Protein AF-A0A544YVR6-F1 (afdb_monomer)

Mean predicted aligned error: 6.1 Å

InterPro domains:
  IPR003779 Alkyl hydroperoxide reductase AhpD/CMD-like [PF02627] (18-99)
  IPR004675 Alkylhydroperoxidase AhpD core [TIGR00778] (35-85)
  IPR029032 AhpD-like [G3DSA:1.20.1290.10] (6-112)
  IPR029032 AhpD-like [SSF69118] (6-106)

Secondary structure (DSSP, 8-state):
-PPPP-HHHHHHHHHHSHHHHHHHHHHHHHHHSSSSS-HHHHHHHHHHHHHHTT-HHHHHHHHHHHHHTT--HHHHHHHHHHHHHHHHHHHHHTHHHHHHHHHHHS---------

Foldseek 3Di:
DDDDDDPVNVVVVCVVPVVVVVVVVVVVCVQQPDDPHHSLVSLLLQCLVCVLVVPPNSVVVSVVVNVVVPHDPVSNVVSVVVSVCCVVVVVVVCVVVVVVVVPVVDPDPDDPPDD

Organism: NCBI:txid568844

Nearest PDB structures (foldseek):
  5dik-assembly1_A  TM=8.011E-01  e=7.137E-05  Legionella pneumophila
  7y4r-assembly1_F  TM=8.167E-01  e=1.081E-04  Pseudomonas aeruginosa PAO1
  3bey-assembly1_F  TM=9.129E-01  e=5.063E-04  Methanothermobacter thermautotrophicus str. Delta H
  2cwq-assembly1_C-2  TM=8.434E-01  e=4.833E-03  Thermus thermophilus HB8
  1p8c-assembly1_A  TM=6.668E-01  e=2.105E-03  Thermotoga maritima

Radius of gyration: 22.07 Å; Cα contacts (8 Å, |Δi|>4): 66; chains: 1; bounding box: 47×51×58 Å

pLDDT: mean 92.79, std 13.13, range [43.5, 98.94]

Sequence (115 aa):
MYPRATPEIAGWRRRLAPDIHEAFDNFGRAVFADGALPEKTKQLIAVAVAHVTQCPYCIDGHTRLARHKGASPEEIMEAIWVAAELRAGGAYAHSTLALHAMSEATPDKGDSSAR

Solvent-accessible surface area (backbone atoms only — not comparable to full-atom values): 6517 Å² total; per-residue (Å²): 134,82,81,80,91,46,73,65,59,54,51,49,55,38,72,78,38,49,70,63,44,51,52,49,53,53,49,50,53,62,70,49,44,72,61,102,54,47,36,37,58,51,24,37,51,43,30,15,49,17,60,68,68,65,35,68,68,43,36,56,50,28,46,52,50,14,45,74,55,69,46,50,73,64,60,51,50,51,29,45,49,53,33,50,46,55,57,54,49,49,56,56,62,52,43,56,59,55,53,50,56,54,52,74,74,40,82,77,82,68,87,83,75,90,121

Structure (mmCIF, N/CA/C/O backbone):
data_AF-A0A544YVR6-F1
#
_entry.id   AF-A0A544YVR6-F1
#
loop_
_atom_site.group_PDB
_atom_site.id
_atom_site.type_symbol
_atom_site.label_atom_id
_atom_site.label_alt_id
_atom_site.label_comp_id
_atom_site.label_asym_id
_atom_site.label_entity_id
_atom_site.label_seq_id
_atom_site.pdbx_PDB_ins_code
_atom_site.Cartn_x
_atom_site.Cartn_y
_atom_site.Cartn_z
_atom_site.occupancy
_atom_site.B_iso_or_equiv
_atom_site.auth_seq_id
_atom_site.auth_comp_id
_atom_site.auth_asym_id
_atom_site.auth_atom_id
_atom_site.pdbx_PDB_model_num
ATOM 1 N N . MET A 1 1 ? 13.864 13.347 -4.117 1.00 79.69 1 MET A N 1
ATOM 2 C CA . MET A 1 1 ? 12.486 13.881 -4.202 1.00 79.69 1 MET A CA 1
ATOM 3 C C . MET A 1 1 ? 11.894 13.384 -5.511 1.00 79.69 1 MET A C 1
ATOM 5 O O . MET A 1 1 ? 12.490 13.646 -6.545 1.00 79.69 1 MET A O 1
ATOM 9 N N . TYR A 1 2 ? 10.819 12.595 -5.481 1.00 89.31 2 TYR A N 1
ATOM 10 C CA . TYR A 1 2 ? 10.206 12.068 -6.705 1.00 89.31 2 TYR A CA 1
ATOM 11 C C . TYR A 1 2 ? 9.341 13.151 -7.379 1.00 89.31 2 TYR A C 1
ATOM 13 O O . TYR A 1 2 ? 8.658 13.889 -6.661 1.00 89.31 2 TYR A O 1
ATOM 21 N N . PRO A 1 3 ? 9.377 13.298 -8.718 1.00 92.25 3 PRO A N 1
ATOM 22 C CA . PRO A 1 3 ? 8.596 14.317 -9.417 1.00 92.25 3 PRO A CA 1
ATOM 23 C C . PRO A 1 3 ? 7.102 14.047 -9.255 1.00 92.25 3 PRO A C 1
ATOM 25 O O . PRO A 1 3 ? 6.671 12.904 -9.300 1.00 92.25 3 PRO A O 1
ATOM 28 N N . ARG A 1 4 ? 6.280 15.083 -9.087 1.00 88.94 4 ARG A N 1
ATOM 29 C CA . ARG A 1 4 ? 4.830 14.881 -8.961 1.00 88.94 4 ARG A CA 1
ATOM 30 C C . ARG A 1 4 ? 4.249 14.312 -10.255 1.00 88.94 4 ARG A C 1
ATOM 32 O O . ARG A 1 4 ? 4.624 14.730 -11.348 1.00 88.94 4 ARG A O 1
ATOM 39 N N . ALA A 1 5 ? 3.277 13.414 -10.126 1.00 88.50 5 ALA A N 1
ATOM 40 C CA . ALA A 1 5 ? 2.438 13.041 -11.255 1.00 88.50 5 ALA A CA 1
ATOM 41 C C . ALA A 1 5 ? 1.608 14.260 -11.698 1.00 88.50 5 ALA A C 1
ATOM 43 O O . ALA A 1 5 ? 0.962 14.903 -10.870 1.00 88.50 5 ALA A O 1
ATOM 44 N N . THR A 1 6 ? 1.623 14.577 -12.994 1.00 93.31 6 THR A N 1
ATOM 45 C CA . THR A 1 6 ? 0.843 15.676 -13.587 1.00 93.31 6 THR A CA 1
ATOM 46 C C . THR A 1 6 ? -0.164 15.141 -14.612 1.00 93.31 6 THR A C 1
ATOM 48 O O . THR A 1 6 ? 0.026 14.039 -15.143 1.00 93.31 6 THR A O 1
ATOM 51 N N . PRO A 1 7 ? -1.225 15.906 -14.943 1.00 93.69 7 PRO A N 1
ATOM 52 C CA . PRO A 1 7 ? -2.153 15.537 -16.014 1.00 93.69 7 PRO A CA 1
ATOM 53 C C . PRO A 1 7 ? -1.463 15.332 -17.369 1.00 93.69 7 PRO A C 1
ATOM 55 O O . PRO A 1 7 ? -1.837 14.431 -18.117 1.00 93.69 7 PRO A O 1
ATOM 58 N N . GLU A 1 8 ? -0.427 16.120 -17.662 1.00 96.75 8 GLU A N 1
ATOM 59 C CA . GLU A 1 8 ? 0.371 16.001 -18.884 1.00 96.75 8 GLU A CA 1
ATOM 60 C C . GLU A 1 8 ? 1.095 14.651 -18.960 1.00 96.75 8 GLU A C 1
ATOM 62 O O . GLU A 1 8 ? 0.945 13.925 -19.945 1.00 96.75 8 GLU A O 1
ATOM 67 N N . ILE A 1 9 ? 1.799 14.265 -17.888 1.00 94.94 9 ILE A N 1
ATOM 68 C CA . ILE A 1 9 ? 2.487 12.970 -17.795 1.00 94.94 9 ILE A CA 1
ATOM 69 C C . ILE A 1 9 ? 1.484 11.811 -17.868 1.00 94.94 9 ILE A C 1
ATOM 71 O O . ILE A 1 9 ? 1.744 10.806 -18.530 1.00 94.94 9 ILE A O 1
ATOM 75 N N . ALA A 1 10 ? 0.310 11.948 -17.244 1.00 92.00 10 ALA A N 1
ATOM 76 C CA . ALA A 1 10 ? -0.753 10.951 -17.354 1.00 92.00 10 ALA A CA 1
ATOM 77 C C . ALA A 1 10 ? -1.288 10.826 -18.792 1.00 92.00 10 ALA A C 1
ATOM 79 O O . ALA A 1 10 ? -1.506 9.717 -19.278 1.00 92.00 10 ALA A O 1
ATOM 80 N N . GLY A 1 11 ? -1.458 11.949 -19.494 1.00 95.94 11 GLY A N 1
ATOM 81 C CA . GLY A 1 11 ? -1.833 11.967 -20.906 1.00 95.94 11 GLY A CA 1
ATOM 82 C C . GLY A 1 11 ? -0.775 11.322 -21.799 1.00 95.94 11 GLY A C 1
ATOM 83 O O . GLY A 1 11 ? -1.121 10.574 -22.712 1.00 95.94 11 GLY A O 1
ATOM 84 N N . TRP A 1 12 ? 0.507 11.556 -21.518 1.00 96.81 12 TRP A N 1
ATOM 85 C CA . TRP A 1 12 ? 1.594 10.928 -22.262 1.00 96.81 12 TRP A CA 1
ATOM 86 C C . TRP A 1 12 ? 1.616 9.409 -22.068 1.00 96.81 12 TRP A C 1
ATOM 88 O O . TRP A 1 12 ? 1.666 8.683 -23.058 1.00 96.81 12 TRP A O 1
ATOM 98 N N . ARG A 1 13 ? 1.461 8.924 -20.828 1.00 94.75 13 ARG A N 1
ATOM 99 C CA . ARG A 1 13 ? 1.374 7.485 -20.524 1.00 94.75 13 ARG A CA 1
ATOM 100 C C . ARG A 1 13 ? 0.259 6.796 -21.319 1.00 94.75 13 ARG A C 1
ATOM 102 O O . ARG A 1 13 ? 0.499 5.741 -21.894 1.00 94.75 13 ARG A O 1
ATOM 109 N N . ARG A 1 14 ? -0.926 7.416 -21.398 1.00 96.25 14 ARG A N 1
ATOM 110 C CA . ARG A 1 14 ? -2.052 6.913 -22.206 1.00 96.25 14 ARG A CA 1
ATOM 111 C C . ARG A 1 14 ? -1.720 6.833 -23.692 1.00 96.25 14 ARG A C 1
ATOM 113 O O . ARG A 1 14 ? -2.050 5.845 -24.326 1.00 96.25 14 ARG A O 1
ATOM 120 N N . ARG A 1 15 ? -1.057 7.848 -24.254 1.00 97.62 15 ARG A N 1
ATOM 121 C CA . ARG A 1 15 ? -0.701 7.851 -25.685 1.00 97.62 15 ARG A CA 1
ATOM 122 C C . ARG A 1 15 ? 0.372 6.824 -26.041 1.00 97.62 15 ARG A C 1
ATOM 124 O O . ARG A 1 15 ? 0.357 6.318 -27.154 1.00 97.62 15 ARG A O 1
ATOM 131 N N . LEU A 1 16 ? 1.301 6.542 -25.127 1.00 97.94 16 LEU A N 1
ATOM 132 C CA . LEU A 1 16 ? 2.384 5.585 -25.369 1.00 97.94 16 LEU A CA 1
ATOM 133 C C . LEU A 1 16 ? 1.913 4.124 -25.353 1.00 97.94 16 LEU A C 1
ATOM 135 O O . LEU A 1 16 ? 2.544 3.290 -25.992 1.00 97.94 16 LEU A O 1
ATOM 139 N N . ALA A 1 17 ? 0.841 3.810 -24.621 1.00 97.69 17 ALA A N 1
ATOM 140 C CA . ALA A 1 17 ? 0.319 2.451 -24.494 1.00 97.69 17 ALA A CA 1
ATOM 141 C C . ALA A 1 17 ? -1.205 2.463 -24.243 1.00 97.69 17 ALA A C 1
ATOM 143 O O . ALA A 1 17 ? -1.631 2.155 -23.128 1.00 97.69 17 ALA A O 1
ATOM 144 N N . PRO A 1 18 ? -2.030 2.852 -25.234 1.00 97.12 18 PRO A N 1
ATOM 145 C CA . PRO A 1 18 ? -3.457 3.114 -25.030 1.00 97.12 18 PRO A CA 1
ATOM 146 C C . PRO A 1 18 ? -4.222 1.886 -24.532 1.00 97.12 18 PRO A C 1
ATOM 148 O O . PRO A 1 18 ? -4.839 1.958 -23.472 1.00 97.12 18 PRO A O 1
ATOM 151 N N . ASP A 1 19 ? -4.097 0.751 -25.220 1.00 98.00 19 ASP A N 1
ATOM 152 C CA . ASP A 1 19 ? -4.864 -0.460 -24.903 1.00 98.00 19 ASP A CA 1
ATOM 153 C C . ASP A 1 19 ? -4.492 -1.027 -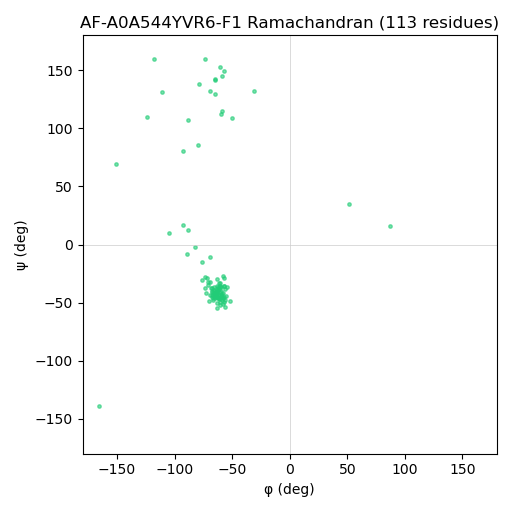23.524 1.00 98.00 19 ASP A C 1
ATOM 155 O O . ASP A 1 19 ? -5.352 -1.389 -22.720 1.00 98.00 19 ASP A O 1
ATOM 159 N N . ILE A 1 20 ? -3.191 -1.046 -23.205 1.00 97.94 20 ILE A N 1
ATOM 160 C CA . ILE A 1 20 ? -2.692 -1.516 -21.903 1.00 97.94 20 ILE A CA 1
ATOM 161 C C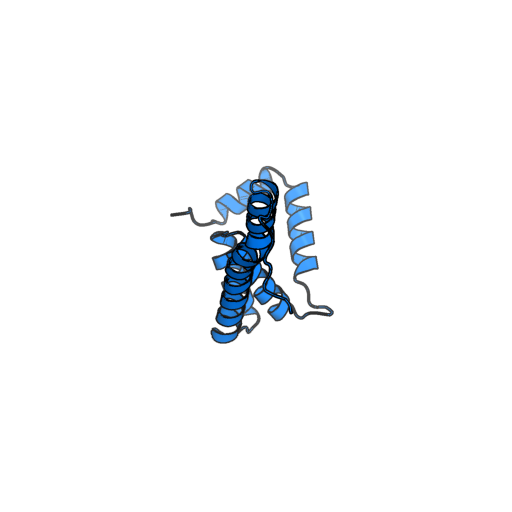 . ILE A 1 20 ? -3.117 -0.554 -20.789 1.00 97.94 20 ILE A C 1
ATOM 163 O O . ILE A 1 20 ? -3.502 -0.998 -19.706 1.00 97.94 20 ILE A O 1
ATOM 167 N N . HIS A 1 21 ? -3.067 0.759 -21.032 1.00 97.19 21 HIS A N 1
ATOM 168 C CA . HIS A 1 21 ? -3.502 1.746 -20.047 1.00 97.19 2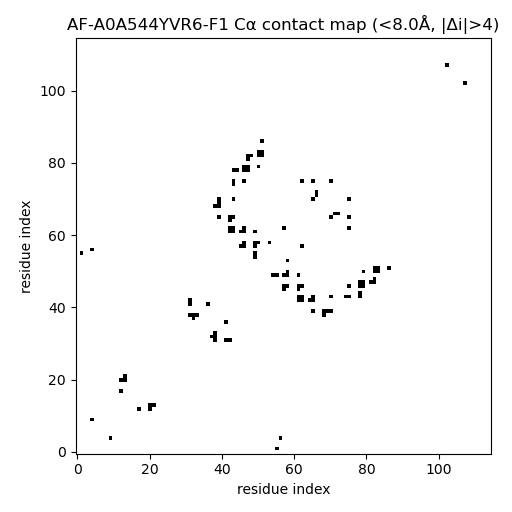1 HIS A CA 1
ATOM 169 C C . HIS A 1 21 ? -5.006 1.643 -19.780 1.00 97.19 21 HIS A C 1
ATOM 171 O O . HIS A 1 21 ? -5.424 1.710 -18.626 1.00 97.19 21 HIS A O 1
ATOM 177 N N . GLU A 1 22 ? -5.823 1.465 -20.817 1.00 97.19 22 GLU A N 1
ATOM 178 C CA . GLU A 1 22 ? -7.263 1.271 -20.662 1.00 97.19 22 GLU A CA 1
ATOM 179 C C . GLU A 1 22 ? -7.572 -0.011 -19.878 1.00 97.19 22 GLU A C 1
ATOM 181 O O . GLU A 1 22 ? -8.369 0.016 -18.936 1.00 97.19 22 GLU A O 1
ATOM 186 N N . ALA A 1 23 ? -6.902 -1.120 -20.207 1.00 98.25 23 ALA A N 1
ATOM 187 C CA . ALA A 1 23 ? -7.038 -2.372 -19.472 1.00 98.25 23 ALA A CA 1
ATOM 188 C C . ALA A 1 23 ? -6.669 -2.205 -17.987 1.00 98.25 23 ALA A C 1
ATOM 190 O O . ALA A 1 23 ? -7.396 -2.678 -17.111 1.00 98.25 23 ALA A O 1
ATOM 191 N N . PHE A 1 24 ? -5.586 -1.481 -17.690 1.00 97.75 24 PHE A N 1
ATOM 192 C CA . PHE A 1 24 ? -5.168 -1.196 -16.318 1.00 97.75 24 PHE A CA 1
ATOM 193 C C . PHE A 1 24 ? -6.172 -0.308 -15.566 1.00 97.75 24 PHE A C 1
ATOM 195 O O . PHE A 1 24 ? -6.496 -0.591 -14.413 1.00 97.75 24 PHE A O 1
ATOM 202 N N . ASP A 1 25 ? -6.717 0.727 -16.209 1.00 96.81 25 ASP A N 1
ATOM 203 C CA . ASP A 1 25 ? -7.739 1.592 -15.608 1.00 96.81 25 ASP A CA 1
ATOM 204 C C . ASP A 1 25 ? -9.030 0.812 -15.300 1.00 96.81 25 ASP A C 1
ATOM 206 O O . ASP A 1 25 ? -9.639 0.994 -14.241 1.00 96.81 25 ASP A O 1
ATOM 210 N N . ASN A 1 26 ? -9.445 -0.077 -16.210 1.00 98.25 26 ASN A N 1
ATOM 211 C CA . ASN A 1 26 ? -10.577 -0.984 -16.008 1.00 98.25 26 ASN A CA 1
ATOM 212 C C . ASN A 1 26 ? -10.327 -1.938 -14.835 1.00 98.25 26 ASN A C 1
ATOM 214 O O . ASN A 1 26 ? -11.186 -2.080 -13.963 1.00 98.25 26 ASN A O 1
ATOM 218 N N . PHE A 1 27 ? -9.136 -2.540 -14.778 1.00 98.56 27 PHE A N 1
ATOM 219 C CA . PHE A 1 27 ? -8.722 -3.394 -13.670 1.00 98.56 27 PHE A CA 1
ATOM 220 C C . PHE A 1 27 ? -8.758 -2.640 -12.335 1.00 98.56 27 PHE A C 1
ATOM 222 O O . PHE A 1 27 ? -9.3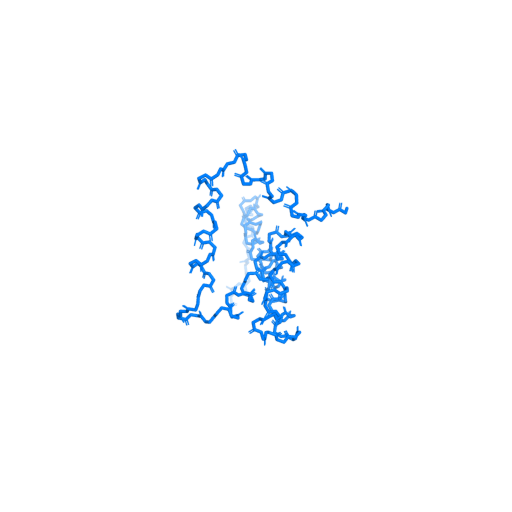61 -3.121 -11.379 1.00 98.56 27 PHE A O 1
ATOM 229 N N . GLY A 1 28 ? -8.202 -1.426 -12.280 1.00 97.94 28 GLY A N 1
ATOM 230 C CA . GLY A 1 28 ? -8.225 -0.588 -11.082 1.00 97.94 28 GLY A CA 1
ATOM 231 C C . GLY A 1 28 ? -9.647 -0.292 -10.597 1.00 97.94 28 GLY A C 1
ATOM 232 O O . GLY A 1 28 ? -9.940 -0.467 -9.414 1.00 97.94 28 GLY A O 1
ATOM 233 N N . ARG A 1 29 ? -10.559 0.084 -11.507 1.00 98.25 29 ARG A N 1
ATOM 234 C CA . ARG A 1 29 ? -11.979 0.293 -11.169 1.00 98.25 29 ARG A CA 1
ATOM 235 C C . ARG A 1 29 ? -12.626 -0.966 -10.598 1.00 98.25 29 ARG A C 1
ATOM 237 O O . ARG A 1 29 ? -13.305 -0.880 -9.580 1.00 98.25 29 ARG A O 1
ATOM 244 N N . ALA A 1 30 ? -12.403 -2.119 -11.224 1.00 98.56 30 ALA A N 1
ATOM 245 C CA . ALA A 1 30 ? -12.968 -3.385 -10.767 1.00 98.56 30 ALA A CA 1
ATOM 246 C C . ALA A 1 30 ? -12.424 -3.799 -9.388 1.00 98.56 30 ALA A C 1
ATOM 248 O O . ALA A 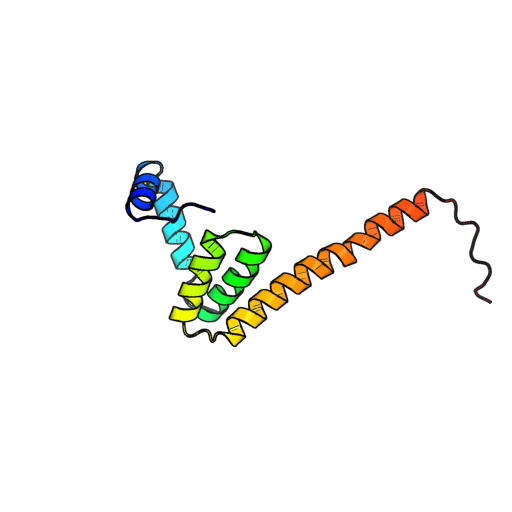1 30 ? -13.190 -4.218 -8.522 1.00 98.56 30 ALA A O 1
ATOM 249 N N . VAL A 1 31 ? -11.117 -3.637 -9.156 1.00 98.50 31 VAL A N 1
ATOM 250 C CA . VAL A 1 31 ? -10.473 -3.966 -7.876 1.00 98.50 31 VAL A CA 1
ATOM 251 C C . VAL A 1 31 ? -11.044 -3.126 -6.740 1.00 98.50 31 VAL A C 1
ATOM 253 O O . VAL A 1 31 ? -11.362 -3.690 -5.694 1.00 98.50 31 VAL A O 1
ATOM 256 N N . PHE A 1 32 ? -11.204 -1.813 -6.928 1.00 98.38 32 PHE A N 1
ATOM 257 C CA . PHE A 1 32 ? -11.625 -0.900 -5.860 1.00 98.38 32 PHE A CA 1
ATOM 258 C C . PHE A 1 32 ? -13.140 -0.710 -5.722 1.00 98.38 32 PHE A C 1
ATOM 260 O O . PHE A 1 32 ? -13.559 -0.140 -4.722 1.00 98.38 32 PHE A O 1
ATOM 267 N N . ALA A 1 33 ? -13.966 -1.223 -6.639 1.00 98.31 33 ALA A N 1
ATOM 268 C CA . ALA A 1 33 ? -15.423 -1.210 -6.485 1.00 98.31 33 ALA A CA 1
ATOM 269 C C . ALA A 1 33 ? -15.875 -1.906 -5.186 1.00 98.31 33 ALA A C 1
ATOM 271 O O . ALA A 1 33 ? -15.233 -2.859 -4.735 1.00 98.31 33 ALA A O 1
ATOM 272 N N . ASP A 1 34 ? -16.987 -1.469 -4.594 1.00 98.31 34 ASP A N 1
ATOM 273 C CA . ASP A 1 34 ? -17.567 -2.141 -3.427 1.00 98.31 34 ASP A CA 1
ATOM 274 C C . ASP A 1 34 ? -17.910 -3.611 -3.730 1.00 98.31 34 ASP A C 1
ATOM 276 O O . ASP A 1 34 ? -18.311 -3.975 -4.836 1.00 98.31 34 ASP A O 1
ATOM 280 N N . GLY A 1 35 ? -17.745 -4.471 -2.727 1.00 97.94 35 GLY A N 1
ATOM 281 C CA . GLY A 1 35 ? -18.088 -5.889 -2.795 1.00 97.94 35 GLY A CA 1
ATOM 282 C C . GLY A 1 35 ? -18.109 -6.497 -1.397 1.00 97.94 35 GLY A C 1
ATOM 283 O O . GLY A 1 35 ? -18.544 -5.848 -0.451 1.00 97.94 35 GLY A O 1
ATOM 284 N N . ALA A 1 36 ? -17.578 -7.713 -1.237 1.00 98.69 36 ALA A N 1
ATOM 285 C CA . ALA A 1 36 ? -17.427 -8.329 0.089 1.00 98.69 36 ALA A CA 1
ATOM 286 C C . ALA A 1 36 ? -16.589 -7.472 1.060 1.00 98.69 36 ALA A C 1
ATOM 288 O O . ALA A 1 36 ? -16.796 -7.516 2.268 1.00 98.69 36 ALA A O 1
ATOM 289 N N . LEU A 1 37 ? -15.661 -6.675 0.520 1.00 98.75 37 LEU A N 1
ATOM 290 C CA . LEU A 1 37 ? -14.985 -5.600 1.237 1.00 98.75 37 LEU A CA 1
ATOM 291 C C . LEU A 1 37 ? -15.445 -4.254 0.662 1.00 98.75 37 LEU A C 1
ATOM 293 O O . LEU A 1 37 ? -15.382 -4.089 -0.564 1.00 98.75 37 LEU A O 1
ATOM 297 N N . PRO A 1 38 ? -15.839 -3.286 1.508 1.00 98.44 38 PRO A N 1
ATOM 298 C CA . PRO A 1 38 ? -16.069 -1.914 1.074 1.00 98.44 38 PRO A CA 1
ATOM 299 C C . PRO A 1 38 ? -14.797 -1.282 0.498 1.00 98.44 38 PRO A C 1
ATOM 301 O O . PRO A 1 38 ? -13.680 -1.609 0.918 1.00 98.44 38 PRO A O 1
ATOM 304 N N . GLU A 1 39 ? -14.945 -0.311 -0.400 1.00 98.56 39 GLU A N 1
ATOM 305 C CA . GLU A 1 39 ? -13.828 0.411 -1.008 1.00 98.56 39 GLU A CA 1
ATOM 306 C C . GLU A 1 39 ? -12.928 1.050 0.057 1.00 98.56 39 GLU A C 1
ATOM 308 O O . GLU A 1 39 ? -11.706 0.980 -0.063 1.00 98.56 39 GLU A O 1
ATOM 313 N N . LYS A 1 40 ? -13.499 1.593 1.145 1.00 98.75 40 LYS A N 1
ATOM 314 C CA . LYS A 1 40 ? -12.726 2.134 2.280 1.00 98.75 40 LYS A CA 1
ATOM 315 C C . LYS A 1 40 ? -11.706 1.117 2.801 1.00 98.75 40 LYS A C 1
ATOM 317 O O . LYS A 1 40 ? -10.526 1.436 2.937 1.00 98.75 40 LYS A O 1
ATOM 322 N N . THR A 1 41 ? -12.144 -0.119 3.036 1.00 98.88 41 THR A N 1
ATOM 323 C CA . THR A 1 41 ? -11.284 -1.210 3.512 1.00 98.88 41 THR A CA 1
ATOM 324 C C . THR A 1 41 ? -10.219 -1.567 2.479 1.00 98.88 41 THR A C 1
ATOM 326 O O . THR A 1 41 ? -9.054 -1.737 2.827 1.00 98.88 41 THR A O 1
ATOM 329 N N . LYS A 1 42 ? -10.577 -1.609 1.191 1.00 98.88 42 LYS A N 1
ATOM 330 C CA . LYS A 1 42 ? -9.614 -1.859 0.108 1.00 98.88 42 LYS A CA 1
ATOM 331 C C . LYS A 1 42 ? -8.553 -0.760 0.003 1.00 98.88 42 LYS A C 1
ATOM 333 O O . LYS A 1 42 ? -7.386 -1.065 -0.227 1.00 98.88 42 LYS A O 1
ATOM 338 N N . GLN A 1 43 ? -8.924 0.504 0.209 1.00 98.81 43 GLN A N 1
ATOM 339 C CA . GLN A 1 43 ? -7.974 1.618 0.223 1.00 98.81 43 GLN A CA 1
ATOM 340 C C . GLN A 1 43 ? -7.031 1.551 1.433 1.00 98.81 43 GLN A C 1
ATOM 342 O O . GLN A 1 43 ? -5.843 1.817 1.278 1.00 98.81 43 GLN A O 1
ATOM 347 N N . LEU A 1 44 ? -7.509 1.135 2.612 1.00 98.94 44 LEU A N 1
ATOM 348 C CA . LEU A 1 44 ? -6.650 0.901 3.783 1.00 98.94 44 LEU A CA 1
ATOM 349 C C . LEU A 1 44 ? -5.630 -0.222 3.532 1.00 98.94 44 LEU A C 1
ATOM 351 O O . LEU A 1 44 ? -4.447 -0.056 3.827 1.00 98.94 44 LEU A O 1
ATOM 355 N N . ILE A 1 45 ? -6.054 -1.322 2.898 1.00 98.88 45 ILE A N 1
ATOM 356 C CA . ILE A 1 45 ? -5.139 -2.382 2.442 1.00 98.88 45 ILE A CA 1
ATOM 357 C C . ILE A 1 45 ? -4.108 -1.807 1.459 1.00 98.88 45 ILE A C 1
ATOM 359 O O . ILE A 1 45 ? -2.913 -2.060 1.597 1.00 98.88 45 ILE A O 1
ATOM 363 N N . ALA A 1 46 ? -4.544 -0.992 0.495 1.00 98.81 46 ALA A N 1
ATOM 364 C CA . ALA A 1 46 ? -3.646 -0.366 -0.471 1.00 98.81 46 ALA A CA 1
ATOM 365 C C . ALA A 1 46 ? -2.635 0.590 0.189 1.00 98.81 46 ALA A C 1
ATOM 367 O O . ALA A 1 46 ? -1.479 0.619 -0.227 1.00 98.81 46 ALA A O 1
ATOM 368 N N . VAL A 1 47 ? -3.021 1.323 1.241 1.00 98.88 47 VAL A N 1
ATOM 369 C CA . VAL A 1 47 ? -2.097 2.141 2.047 1.00 98.88 47 VAL A CA 1
ATOM 370 C C . VAL A 1 47 ? -1.025 1.271 2.706 1.00 98.88 47 VAL A C 1
ATOM 372 O O . VAL A 1 47 ? 0.159 1.606 2.612 1.00 98.88 47 VAL A O 1
ATOM 375 N N . ALA A 1 48 ? -1.407 0.152 3.329 1.00 98.88 48 ALA A N 1
ATOM 376 C CA . ALA A 1 48 ? -0.456 -0.777 3.938 1.00 98.88 48 ALA A CA 1
ATOM 377 C C . ALA A 1 48 ? 0.522 -1.339 2.888 1.00 98.88 48 ALA A C 1
ATOM 379 O O . ALA A 1 48 ? 1.741 -1.243 3.046 1.00 98.88 48 ALA A O 1
ATOM 380 N N . VAL A 1 49 ? -0.000 -1.834 1.760 1.00 98.69 49 VAL A N 1
ATOM 381 C CA . VAL A 1 49 ? 0.811 -2.366 0.652 1.00 98.69 49 VAL A CA 1
ATOM 382 C C . VAL A 1 49 ? 1.740 -1.297 0.074 1.00 98.69 49 VAL A C 1
ATOM 384 O O . VAL A 1 49 ? 2.911 -1.580 -0.159 1.00 98.69 49 VAL A O 1
ATOM 387 N N . ALA A 1 50 ? 1.276 -0.055 -0.088 1.00 98.56 50 ALA A N 1
ATOM 388 C CA . ALA A 1 50 ? 2.093 1.042 -0.602 1.00 98.56 50 ALA A CA 1
ATOM 389 C C . ALA A 1 50 ? 3.326 1.338 0.271 1.00 98.56 50 ALA A C 1
ATOM 391 O O . ALA A 1 50 ? 4.377 1.703 -0.266 1.00 98.56 50 ALA A O 1
ATOM 392 N N . HIS A 1 51 ? 3.219 1.158 1.594 1.00 98.50 51 HIS A N 1
ATOM 393 C CA . HIS A 1 51 ? 4.349 1.272 2.521 1.00 98.50 51 HIS A CA 1
ATOM 394 C C . HIS A 1 51 ? 5.296 0.074 2.423 1.00 98.50 51 HIS A C 1
ATOM 396 O O . HIS A 1 51 ? 6.512 0.264 2.463 1.00 98.50 51 HIS A O 1
ATOM 402 N N . VAL A 1 52 ? 4.769 -1.141 2.230 1.00 98.44 52 VAL A N 1
ATOM 403 C CA . VAL A 1 52 ? 5.589 -2.343 2.000 1.00 98.44 52 VAL A CA 1
ATOM 404 C C . VAL A 1 52 ? 6.380 -2.231 0.695 1.00 98.44 52 VAL A C 1
ATOM 406 O O . VAL A 1 52 ? 7.577 -2.502 0.686 1.00 98.44 52 VAL A O 1
ATOM 409 N N . THR A 1 53 ? 5.753 -1.765 -0.389 1.00 98.00 53 THR A N 1
ATOM 410 C CA . THR A 1 53 ? 6.413 -1.558 -1.691 1.00 98.00 53 THR A CA 1
ATOM 411 C C . THR A 1 53 ? 7.181 -0.237 -1.780 1.00 98.00 53 THR A C 1
ATOM 413 O O . THR A 1 53 ? 7.753 0.065 -2.824 1.00 98.00 53 THR A O 1
ATOM 416 N N . GLN A 1 54 ? 7.145 0.585 -0.724 1.00 96.88 54 GLN A N 1
ATOM 417 C CA . GLN A 1 54 ? 7.818 1.885 -0.620 1.00 96.88 54 GLN A CA 1
ATOM 418 C C . GLN A 1 54 ? 7.532 2.833 -1.802 1.00 96.88 54 GLN A C 1
ATOM 420 O O . GLN A 1 54 ? 8.391 3.605 -2.229 1.00 96.88 54 GLN A O 1
ATOM 425 N N . CYS A 1 55 ? 6.312 2.781 -2.344 1.00 97.19 55 CYS A N 1
ATOM 426 C CA . CYS A 1 55 ? 5.927 3.553 -3.522 1.00 97.19 55 CYS A CA 1
ATOM 427 C C . CYS A 1 55 ? 5.391 4.935 -3.098 1.00 97.19 55 CYS A C 1
ATOM 429 O O . CYS A 1 55 ? 4.253 5.023 -2.635 1.00 97.19 55 CYS A O 1
ATOM 431 N N . PRO A 1 56 ? 6.132 6.041 -3.298 1.00 95.88 56 PRO A N 1
ATOM 432 C CA . PRO A 1 56 ? 5.724 7.371 -2.829 1.00 95.88 56 PRO A CA 1
ATOM 433 C C . PRO A 1 56 ? 4.417 7.854 -3.475 1.00 95.88 56 PRO A C 1
ATOM 435 O O . PRO A 1 56 ? 3.588 8.470 -2.811 1.00 95.88 56 PRO A O 1
ATOM 438 N N . TYR A 1 57 ? 4.202 7.540 -4.757 1.00 96.06 57 TYR A N 1
ATOM 439 C CA . TYR A 1 57 ? 2.969 7.881 -5.473 1.00 96.06 57 TYR A CA 1
ATOM 440 C C . TYR A 1 57 ? 1.764 7.103 -4.951 1.00 96.06 57 TYR A C 1
ATOM 442 O O . TYR A 1 57 ? 0.667 7.648 -4.865 1.00 96.06 57 TYR A O 1
ATOM 450 N N . CYS A 1 58 ? 1.978 5.838 -4.593 1.00 97.56 58 CYS A N 1
ATOM 451 C CA . CYS A 1 58 ? 0.946 4.956 -4.073 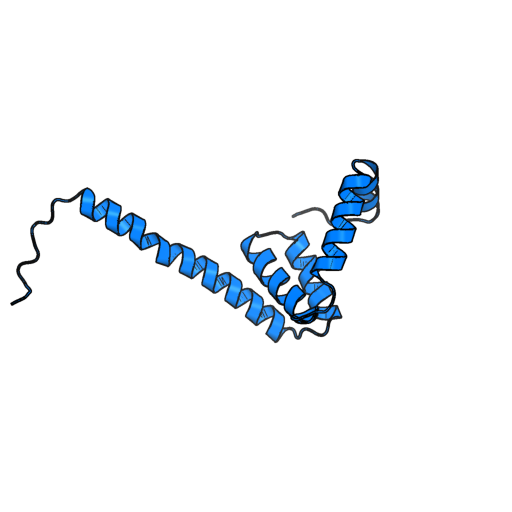1.00 97.56 58 CYS A CA 1
ATOM 452 C C . CYS A 1 58 ? 0.579 5.353 -2.639 1.00 97.56 58 CYS A C 1
ATOM 454 O O . CYS A 1 58 ? -0.604 5.419 -2.320 1.00 97.56 58 CYS A O 1
ATOM 456 N N . ILE A 1 59 ? 1.577 5.692 -1.811 1.00 98.19 59 ILE A N 1
ATOM 457 C CA . ILE A 1 59 ? 1.378 6.204 -0.448 1.00 98.19 59 ILE A CA 1
ATOM 458 C C . ILE A 1 59 ? 0.490 7.445 -0.503 1.00 98.19 59 ILE A C 1
ATOM 460 O O . ILE A 1 59 ? -0.556 7.490 0.137 1.00 98.19 59 ILE A O 1
ATOM 464 N N . ASP A 1 60 ? 0.862 8.428 -1.319 1.00 97.12 60 ASP A N 1
ATOM 465 C CA . ASP A 1 60 ? 0.124 9.683 -1.431 1.00 97.12 60 ASP A CA 1
ATOM 466 C C . ASP A 1 60 ? -1.274 9.490 -2.055 1.00 97.12 60 ASP A C 1
ATOM 468 O O . ASP A 1 60 ? -2.280 9.978 -1.535 1.00 97.12 60 ASP A O 1
ATOM 472 N N . GLY A 1 61 ? -1.363 8.725 -3.148 1.00 97.50 61 GLY A N 1
ATOM 473 C CA . GLY A 1 61 ? -2.610 8.463 -3.867 1.00 97.50 61 GLY A CA 1
ATOM 474 C C . GLY A 1 61 ? -3.644 7.708 -3.031 1.00 97.50 61 GLY A C 1
ATOM 475 O O . GLY A 1 61 ? -4.762 8.196 -2.853 1.00 97.50 61 GLY A O 1
ATOM 476 N N . HIS A 1 62 ? -3.276 6.552 -2.474 1.00 98.62 62 HIS A N 1
ATOM 477 C CA . HIS A 1 62 ? -4.206 5.723 -1.703 1.00 98.62 62 HIS A CA 1
ATOM 478 C C . HIS A 1 62 ? -4.556 6.333 -0.347 1.00 98.62 62 HIS A C 1
ATOM 480 O O . HIS A 1 62 ? -5.691 6.185 0.093 1.00 98.62 62 HIS A O 1
ATOM 486 N N . THR A 1 63 ? -3.663 7.118 0.268 1.00 98.69 63 THR A N 1
ATOM 487 C CA . THR A 1 63 ? -4.010 7.880 1.480 1.00 98.69 63 THR A CA 1
ATOM 488 C C . THR A 1 63 ? -5.134 8.879 1.196 1.00 98.69 63 THR A C 1
ATOM 490 O O . THR A 1 63 ? -6.117 8.939 1.937 1.00 98.69 63 THR A O 1
ATOM 493 N N . ARG A 1 64 ? -5.051 9.643 0.095 1.00 98.44 64 ARG A N 1
ATOM 494 C CA . ARG A 1 64 ? -6.118 10.590 -0.283 1.00 98.44 64 ARG A CA 1
ATOM 495 C C . ARG A 1 64 ? -7.423 9.889 -0.646 1.00 98.44 64 ARG A C 1
ATOM 497 O O . ARG A 1 64 ? -8.485 10.391 -0.275 1.00 98.44 64 ARG A O 1
ATOM 504 N N . LEU A 1 65 ? -7.352 8.759 -1.351 1.00 98.50 65 LEU A N 1
ATOM 505 C CA . LEU A 1 65 ? -8.528 7.961 -1.707 1.00 98.50 65 LEU A CA 1
ATOM 506 C C . LEU A 1 65 ? -9.192 7.355 -0.464 1.00 98.50 65 LEU A C 1
ATOM 508 O O . LEU A 1 65 ? -10.404 7.482 -0.315 1.00 98.50 65 LEU A O 1
ATOM 512 N N . ALA A 1 66 ? -8.419 6.797 0.473 1.00 98.75 66 ALA A N 1
ATOM 513 C CA . ALA A 1 66 ? -8.928 6.302 1.753 1.00 98.75 66 ALA A CA 1
ATOM 514 C C . ALA A 1 66 ? -9.667 7.409 2.521 1.00 98.75 66 ALA A C 1
ATOM 516 O O . ALA A 1 66 ? -10.812 7.223 2.932 1.00 98.75 66 ALA A O 1
ATOM 517 N N . ARG A 1 67 ? -9.059 8.600 2.625 1.00 98.69 67 ARG A N 1
ATOM 518 C CA . ARG A 1 67 ? -9.687 9.792 3.220 1.00 98.69 67 ARG A CA 1
ATOM 519 C C . ARG A 1 67 ? -10.998 10.171 2.526 1.00 98.69 67 ARG A C 1
ATOM 521 O O . ARG A 1 67 ? -11.981 10.441 3.206 1.00 98.69 67 ARG A O 1
ATOM 528 N N . HIS A 1 68 ? -11.031 10.168 1.190 1.00 98.50 68 HIS A N 1
ATOM 529 C CA . HIS A 1 68 ? -12.250 10.454 0.418 1.00 98.50 68 HIS A CA 1
ATOM 530 C C . HIS A 1 68 ? -13.357 9.421 0.653 1.00 98.50 68 HIS A C 1
ATOM 532 O O . HIS A 1 68 ? -14.533 9.761 0.575 1.00 98.50 68 HIS A O 1
ATOM 538 N N . LYS A 1 69 ? -12.992 8.174 0.961 1.00 98.38 69 LYS A N 1
ATOM 539 C CA . LYS A 1 69 ? -13.925 7.085 1.278 1.00 98.38 69 LYS A CA 1
ATOM 540 C C . LYS A 1 69 ? -14.279 7.007 2.767 1.00 98.38 69 LYS A C 1
ATOM 542 O O . LYS A 1 69 ? -14.885 6.033 3.201 1.00 98.38 69 LYS A O 1
ATOM 547 N N . GLY A 1 70 ? -13.931 8.037 3.541 1.00 98.31 70 GLY A N 1
ATOM 548 C CA . GLY A 1 70 ? -14.321 8.174 4.941 1.00 98.31 70 GLY A CA 1
ATOM 549 C C . GLY A 1 70 ? -13.390 7.490 5.938 1.00 98.31 70 GLY A C 1
ATOM 550 O O . GLY A 1 70 ? -13.799 7.291 7.078 1.00 98.31 70 GLY A O 1
ATOM 551 N N . ALA A 1 71 ? -12.165 7.122 5.541 1.00 98.75 71 ALA A N 1
ATOM 552 C CA . ALA A 1 71 ? -11.184 6.609 6.492 1.00 98.75 71 ALA A CA 1
ATOM 553 C C . ALA A 1 71 ? -10.704 7.705 7.455 1.00 98.75 71 ALA A C 1
ATOM 555 O O . ALA A 1 71 ? -10.339 8.812 7.029 1.00 98.75 71 ALA A O 1
ATOM 556 N N . SER A 1 72 ? -10.680 7.399 8.752 1.00 98.88 72 SER A N 1
ATOM 557 C CA . SER A 1 72 ? -10.140 8.310 9.763 1.00 98.88 72 SER A CA 1
ATOM 558 C C . SER A 1 72 ? -8.601 8.356 9.702 1.00 98.88 72 SER A C 1
ATOM 560 O O . SER A 1 72 ? -7.973 7.461 9.126 1.00 98.88 72 SER A O 1
ATOM 562 N N . PRO A 1 73 ? -7.948 9.408 10.240 1.00 98.75 73 PRO A N 1
ATOM 563 C CA . PRO A 1 73 ? -6.490 9.420 10.370 1.00 98.75 73 PRO A CA 1
ATOM 564 C C . PRO A 1 73 ? -5.963 8.230 11.182 1.00 98.75 73 PRO A C 1
ATOM 566 O O . PRO A 1 73 ? -4.909 7.692 10.854 1.00 98.75 73 PRO A O 1
ATOM 569 N N . GLU A 1 74 ? -6.708 7.809 12.205 1.00 98.88 74 GLU A N 1
ATOM 570 C CA . GLU A 1 74 ? -6.378 6.678 13.072 1.00 98.88 74 GLU A CA 1
ATOM 571 C C . GLU A 1 74 ? -6.426 5.359 12.291 1.00 98.88 74 GLU A C 1
ATOM 573 O O . GLU A 1 74 ? -5.442 4.628 12.312 1.00 98.88 74 GLU A O 1
ATOM 578 N N . GLU A 1 75 ? -7.483 5.105 11.506 1.00 98.88 75 GLU A N 1
ATOM 579 C CA . GLU A 1 75 ? -7.578 3.905 10.651 1.00 98.88 75 GLU A CA 1
ATOM 580 C C . GLU A 1 75 ? -6.399 3.812 9.662 1.00 98.88 75 GLU A C 1
ATOM 582 O O . GLU A 1 75 ? -5.825 2.744 9.445 1.00 98.88 75 GLU A O 1
ATOM 587 N N . ILE A 1 76 ? -6.005 4.944 9.067 1.00 98.88 76 ILE A N 1
ATOM 588 C CA . ILE A 1 76 ? -4.851 5.013 8.158 1.00 98.88 76 ILE A CA 1
ATOM 589 C C . ILE A 1 76 ? -3.552 4.707 8.909 1.00 98.88 76 ILE A C 1
ATOM 591 O O . ILE A 1 76 ? -2.712 3.963 8.404 1.00 98.88 76 ILE A O 1
ATOM 595 N N . MET A 1 77 ? -3.377 5.271 10.105 1.00 98.81 77 MET A N 1
ATOM 596 C CA . MET A 1 77 ? -2.183 5.048 10.915 1.00 98.81 77 MET A CA 1
ATOM 597 C C . MET A 1 77 ? -2.078 3.593 11.387 1.00 98.81 77 MET A C 1
ATOM 599 O O . MET A 1 77 ? -0.992 3.019 11.347 1.00 98.81 77 MET A O 1
ATOM 603 N N . GLU A 1 78 ? -3.192 2.965 11.765 1.00 98.94 78 GLU A N 1
ATOM 604 C CA . GLU A 1 78 ? -3.233 1.538 12.094 1.00 98.94 78 GLU A CA 1
ATOM 605 C C 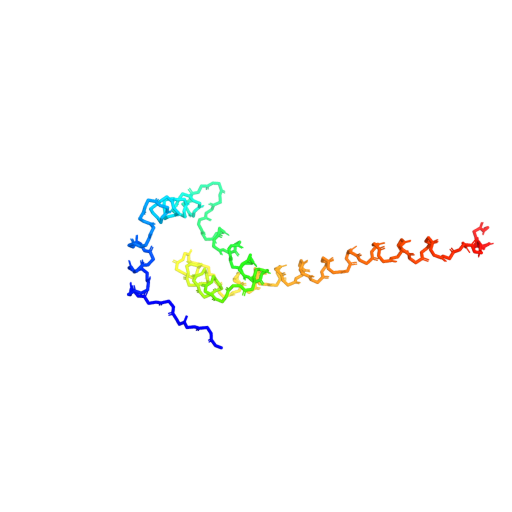. GLU A 1 78 ? -2.795 0.674 10.903 1.00 98.94 78 GLU A C 1
ATOM 607 O O . GLU A 1 78 ? -1.938 -0.194 11.064 1.00 98.94 78 GLU A O 1
ATOM 612 N N . ALA A 1 79 ? -3.278 0.957 9.687 1.00 98.88 79 ALA A N 1
ATOM 613 C CA . ALA A 1 79 ? -2.843 0.241 8.483 1.00 98.88 79 ALA A CA 1
ATOM 614 C C . ALA A 1 79 ? -1.326 0.376 8.222 1.00 98.88 79 ALA A C 1
ATOM 616 O O . ALA A 1 79 ? -0.675 -0.579 7.786 1.00 98.88 79 ALA A O 1
ATOM 617 N N . ILE A 1 80 ? -0.743 1.543 8.515 1.00 98.81 80 ILE A N 1
ATOM 618 C CA . ILE A 1 80 ? 0.706 1.779 8.413 1.00 98.81 80 ILE A CA 1
ATOM 619 C C . ILE A 1 80 ? 1.471 0.957 9.456 1.00 98.81 80 ILE A C 1
ATOM 621 O O . ILE A 1 80 ? 2.486 0.346 9.120 1.00 98.81 80 ILE A O 1
ATOM 625 N N . TRP A 1 81 ? 0.993 0.901 10.701 1.00 98.81 81 TRP A N 1
ATOM 626 C CA . TRP A 1 81 ? 1.620 0.090 11.748 1.00 98.81 81 TRP A CA 1
ATOM 627 C C . TRP A 1 81 ? 1.527 -1.407 11.471 1.00 98.81 81 TRP A C 1
ATOM 629 O O . TRP A 1 81 ? 2.511 -2.109 11.693 1.00 98.81 81 TRP A O 1
ATOM 639 N N . VAL A 1 82 ? 0.417 -1.884 10.899 1.00 98.81 82 VAL A N 1
ATOM 640 C CA . VAL A 1 82 ? 0.311 -3.261 10.390 1.00 98.81 82 VAL A CA 1
ATOM 641 C C . VAL A 1 82 ? 1.402 -3.517 9.345 1.00 98.81 82 VAL A C 1
ATOM 643 O O . VAL A 1 82 ? 2.162 -4.472 9.468 1.00 98.81 82 VAL A O 1
ATOM 646 N N . ALA A 1 83 ? 1.569 -2.633 8.356 1.00 98.75 83 ALA A N 1
ATOM 647 C CA . ALA A 1 83 ? 2.639 -2.775 7.364 1.00 98.75 83 ALA A CA 1
ATOM 648 C C . ALA A 1 83 ? 4.051 -2.758 7.984 1.00 98.75 83 ALA A C 1
ATOM 650 O O . ALA A 1 83 ? 4.947 -3.467 7.517 1.00 98.75 83 ALA A O 1
ATOM 651 N N . ALA A 1 84 ? 4.268 -1.944 9.020 1.00 98.62 84 ALA A N 1
ATOM 652 C CA . ALA A 1 84 ? 5.540 -1.865 9.729 1.00 98.62 84 ALA A CA 1
ATOM 653 C C . ALA A 1 84 ? 5.851 -3.156 10.501 1.00 98.62 84 ALA A C 1
ATOM 655 O O . ALA A 1 84 ? 6.971 -3.662 10.392 1.00 98.62 84 ALA A O 1
ATOM 656 N N . GLU A 1 85 ? 4.866 -3.698 11.223 1.00 98.56 85 GLU A N 1
ATOM 657 C CA . GLU A 1 85 ? 4.974 -4.966 11.948 1.00 98.56 85 GLU A CA 1
ATOM 658 C C . GLU A 1 85 ? 5.343 -6.094 10.986 1.00 98.56 85 GLU A C 1
ATOM 660 O O . GLU A 1 85 ? 6.381 -6.716 11.185 1.00 98.56 85 GLU A O 1
ATOM 665 N N . LEU A 1 86 ? 4.624 -6.259 9.870 1.00 98.06 86 LEU A N 1
ATOM 666 C CA . LEU A 1 86 ? 4.900 -7.345 8.922 1.00 98.06 86 LEU A CA 1
ATOM 667 C C . LEU A 1 86 ? 6.305 -7.252 8.307 1.00 98.06 86 LEU A C 1
ATOM 669 O O . LEU A 1 86 ? 6.940 -8.273 8.038 1.00 98.06 86 LEU A O 1
ATOM 673 N N . ARG A 1 87 ? 6.832 -6.038 8.099 1.00 97.75 87 ARG A N 1
ATOM 674 C CA . ARG A 1 87 ? 8.217 -5.855 7.635 1.00 97.75 87 ARG A CA 1
ATOM 675 C C . ARG A 1 87 ? 9.245 -6.239 8.699 1.00 97.75 87 ARG A C 1
ATOM 677 O O . ARG A 1 87 ? 10.248 -6.867 8.364 1.00 97.75 87 ARG A O 1
ATOM 684 N N . ALA A 1 88 ? 9.026 -5.844 9.952 1.00 97.81 88 ALA A N 1
ATOM 685 C CA . ALA A 1 88 ? 9.923 -6.173 11.058 1.00 97.81 88 ALA A CA 1
ATOM 686 C C . ALA A 1 88 ? 9.859 -7.670 11.404 1.00 97.81 88 ALA A C 1
ATOM 688 O O . ALA A 1 88 ? 10.890 -8.342 11.471 1.00 97.81 88 ALA A O 1
ATOM 689 N N . GLY A 1 89 ? 8.645 -8.201 11.542 1.00 97.00 89 GLY A N 1
ATOM 690 C CA . GLY A 1 89 ? 8.351 -9.606 11.784 1.00 97.00 89 GLY A CA 1
ATOM 691 C C . GLY A 1 89 ? 8.879 -10.503 10.672 1.00 97.00 89 GLY A C 1
ATOM 692 O O . GLY A 1 89 ? 9.477 -11.528 10.973 1.00 97.00 89 GLY A O 1
ATOM 693 N N . GLY A 1 90 ? 8.781 -10.094 9.402 1.00 96.75 90 GLY A N 1
ATOM 694 C CA . GLY A 1 90 ? 9.374 -10.834 8.284 1.00 96.75 90 GLY A CA 1
ATOM 695 C C . GLY A 1 90 ? 10.893 -10.992 8.409 1.00 96.75 90 GLY A C 1
ATOM 696 O O . GLY A 1 90 ? 11.420 -12.085 8.211 1.00 96.75 90 GLY A O 1
ATOM 697 N N . ALA A 1 91 ? 11.609 -9.933 8.804 1.00 96.44 91 ALA A N 1
ATOM 698 C CA . ALA A 1 91 ? 13.049 -10.021 9.052 1.00 96.44 91 ALA A CA 1
ATOM 699 C C . ALA A 1 91 ? 13.374 -10.955 10.230 1.00 96.44 91 ALA A C 1
ATOM 701 O O . ALA A 1 91 ? 14.273 -11.789 10.125 1.00 96.44 91 ALA A O 1
ATOM 702 N N . TYR A 1 92 ? 12.624 -10.844 11.331 1.00 97.62 92 TYR A N 1
ATOM 703 C CA . TYR A 1 92 ? 12.805 -11.700 12.502 1.00 97.62 92 TYR A CA 1
ATOM 704 C C . TYR A 1 92 ? 12.486 -13.171 12.205 1.00 97.62 92 TYR A C 1
ATOM 706 O O . TYR A 1 92 ? 13.288 -14.044 12.522 1.00 97.62 92 TYR A O 1
ATOM 714 N N . ALA A 1 93 ? 11.371 -13.461 11.536 1.00 96.94 93 ALA A N 1
ATOM 715 C CA . ALA A 1 93 ? 10.963 -14.815 11.165 1.00 96.94 93 ALA A CA 1
ATOM 716 C C . ALA A 1 93 ? 11.981 -15.487 10.232 1.00 96.94 93 ALA A C 1
ATOM 718 O O . ALA A 1 93 ? 12.296 -16.663 10.394 1.00 96.94 93 ALA A O 1
ATOM 719 N N . HIS A 1 94 ? 12.570 -14.739 9.295 1.00 97.38 94 HIS A N 1
ATOM 720 C CA . HIS A 1 94 ? 13.622 -15.269 8.426 1.00 97.38 94 HIS A CA 1
ATOM 721 C C . HIS A 1 94 ? 14.942 -15.564 9.157 1.00 97.38 94 HIS A C 1
ATOM 723 O O . HIS A 1 94 ? 15.794 -16.248 8.588 1.00 97.38 94 HIS A O 1
ATOM 729 N N . SER A 1 95 ? 15.120 -15.133 10.413 1.00 96.56 95 SER A N 1
ATOM 730 C CA . SER A 1 95 ? 16.302 -15.498 11.208 1.00 96.56 95 SER A CA 1
ATOM 731 C C . SER A 1 95 ? 16.455 -17.012 11.373 1.00 96.56 95 SER A C 1
ATOM 733 O O . SER A 1 95 ? 17.583 -17.492 11.448 1.00 96.56 95 SER A O 1
ATOM 735 N N . THR A 1 96 ? 15.362 -17.783 11.317 1.00 96.50 96 THR A N 1
ATOM 736 C CA . THR A 1 96 ? 15.394 -19.252 11.328 1.00 96.50 96 THR A CA 1
ATOM 737 C C . THR A 1 96 ? 16.297 -19.823 10.235 1.00 96.50 96 THR A C 1
ATOM 739 O O . THR A 1 96 ? 17.020 -20.782 10.485 1.00 96.50 96 THR A O 1
ATOM 742 N N . LEU A 1 97 ? 16.343 -19.202 9.052 1.00 96.56 97 LEU A N 1
ATOM 743 C CA . LEU A 1 97 ? 17.245 -19.623 7.974 1.00 96.56 97 LEU A CA 1
ATOM 744 C C . LEU A 1 97 ? 18.718 -19.453 8.370 1.00 96.56 97 LEU A C 1
ATOM 746 O O . LEU A 1 97 ? 19.533 -20.339 8.126 1.00 96.56 97 LEU A O 1
ATOM 750 N N . ALA A 1 98 ? 19.056 -18.337 9.021 1.00 96.19 98 ALA A N 1
ATOM 751 C CA . ALA A 1 98 ? 20.405 -18.099 9.526 1.00 96.19 98 ALA A CA 1
ATOM 752 C C . ALA A 1 98 ? 20.757 -19.059 10.673 1.00 96.19 98 ALA A C 1
ATOM 754 O O . ALA A 1 98 ? 21.869 -19.578 10.709 1.00 96.19 98 ALA A O 1
ATOM 755 N N . LEU A 1 99 ? 19.811 -19.336 11.579 1.00 96.56 99 LEU A N 1
ATOM 756 C CA . LEU A 1 99 ? 19.991 -20.309 12.662 1.00 96.56 99 LEU A CA 1
ATOM 757 C C . LEU A 1 99 ? 20.287 -21.716 12.116 1.00 96.56 99 LEU A C 1
ATOM 759 O O . LEU A 1 99 ? 21.219 -22.356 12.597 1.00 96.56 99 LEU A O 1
ATOM 763 N N . HIS A 1 100 ? 19.567 -22.163 11.080 1.00 95.25 100 HIS A N 1
ATOM 764 C CA . HIS A 1 100 ? 19.849 -23.434 10.401 1.00 95.25 100 HIS A CA 1
ATOM 765 C C . HIS A 1 100 ? 21.229 -23.450 9.734 1.00 95.25 100 HIS A C 1
ATOM 767 O O . HIS A 1 100 ? 21.986 -24.398 9.908 1.00 95.25 100 HIS A O 1
ATOM 773 N N . ALA A 1 101 ? 21.603 -22.382 9.026 1.00 94.56 101 ALA A N 1
ATOM 774 C CA . ALA A 1 101 ? 22.924 -22.303 8.402 1.00 94.56 101 ALA A CA 1
ATOM 775 C C . ALA A 1 101 ? 24.071 -22.371 9.435 1.00 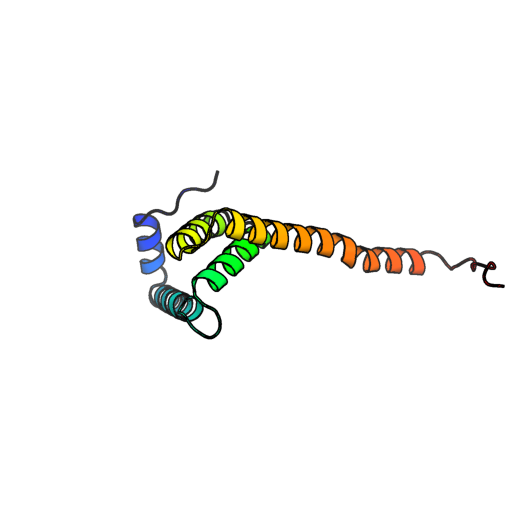94.56 101 ALA A C 1
ATOM 777 O O . ALA A 1 101 ? 25.114 -22.968 9.170 1.00 94.56 101 ALA A O 1
ATOM 778 N N . MET A 1 102 ? 23.884 -21.788 10.626 1.00 93.06 102 MET A N 1
ATOM 779 C CA . MET A 1 102 ? 24.867 -21.855 11.716 1.00 93.06 102 MET A CA 1
ATOM 780 C C . MET A 1 102 ? 24.960 -23.247 12.357 1.00 93.06 102 MET A C 1
ATOM 782 O O . MET A 1 102 ? 26.057 -23.655 12.753 1.00 93.06 102 MET A O 1
AT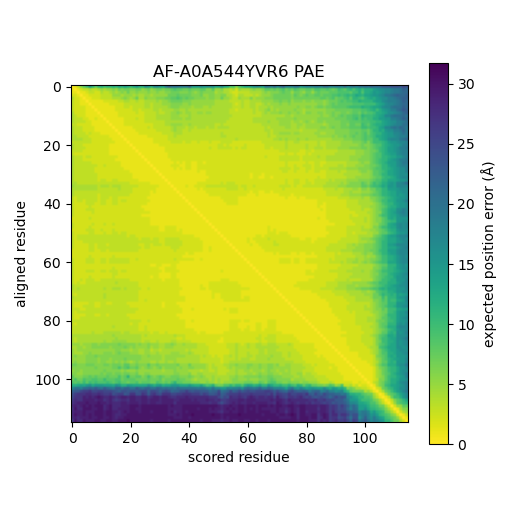OM 786 N N . SER A 1 103 ? 23.842 -23.974 12.460 1.00 88.50 103 SER A N 1
ATOM 787 C CA . SER A 1 103 ? 23.822 -25.325 13.034 1.00 88.50 103 SER A CA 1
ATOM 788 C C . SER A 1 103 ? 24.378 -26.386 12.084 1.00 88.50 103 SER A C 1
ATOM 790 O O . SER A 1 103 ? 24.998 -27.336 12.544 1.00 88.50 103 SER A O 1
ATOM 792 N N . GLU A 1 104 ? 24.246 -26.215 10.768 1.00 77.00 104 GLU A N 1
ATOM 793 C CA . GLU A 1 104 ? 24.903 -27.093 9.787 1.00 77.00 104 GLU A CA 1
ATOM 794 C C . GLU A 1 104 ? 26.426 -26.878 9.736 1.00 77.00 104 GLU A C 1
ATOM 796 O O . GLU A 1 104 ? 27.186 -27.822 9.518 1.00 77.00 104 GLU A O 1
ATOM 801 N N . ALA A 1 105 ? 26.893 -25.646 9.973 1.00 62.97 105 ALA A N 1
ATOM 802 C CA . ALA A 1 105 ? 28.315 -25.295 9.960 1.00 62.97 105 ALA A CA 1
ATOM 803 C C . ALA A 1 105 ? 29.084 -25.741 11.219 1.00 62.97 105 ALA A C 1
ATOM 805 O O . ALA A 1 105 ? 30.317 -25.769 11.211 1.00 62.97 105 ALA A O 1
ATOM 806 N N . THR A 1 106 ? 28.379 -26.096 12.295 1.00 56.50 106 THR A N 1
ATOM 807 C CA . THR A 1 106 ? 28.984 -26.502 13.567 1.00 56.50 106 THR A CA 1
ATOM 808 C C . THR A 1 106 ? 28.464 -27.892 13.930 1.00 56.50 106 THR A C 1
ATOM 810 O O . THR A 1 106 ? 27.293 -27.999 14.278 1.00 56.50 106 THR A O 1
ATOM 813 N N . PRO A 1 107 ? 29.280 -28.968 13.885 1.00 54.50 107 PRO A N 1
ATOM 814 C CA . PRO A 1 107 ? 28.846 -30.248 14.422 1.00 54.50 107 PRO A CA 1
ATOM 815 C C . PRO A 1 107 ? 28.524 -30.039 15.898 1.00 54.50 107 PRO A C 1
ATOM 817 O O . PRO A 1 107 ? 29.406 -29.681 16.684 1.00 54.50 107 PRO A O 1
ATOM 820 N N . ASP A 1 108 ? 27.249 -30.211 16.231 1.00 58.12 108 ASP A N 1
ATOM 821 C CA . ASP A 1 108 ? 26.710 -30.083 17.574 1.00 58.12 108 ASP A CA 1
ATOM 822 C C . ASP A 1 108 ? 27.557 -30.920 18.544 1.00 58.12 108 ASP A C 1
ATOM 824 O O . ASP A 1 108 ? 27.559 -32.154 18.511 1.00 58.12 108 ASP A O 1
ATOM 828 N N . LYS A 1 109 ? 28.341 -30.252 19.398 1.00 55.66 109 LYS A N 1
ATOM 829 C CA . LYS A 1 109 ? 28.895 -30.899 20.586 1.00 55.66 109 LYS A CA 1
ATOM 830 C C . LYS A 1 109 ? 27.761 -30.912 21.596 1.00 55.66 109 LYS A C 1
ATOM 832 O O . LYS A 1 109 ? 27.654 -29.987 22.394 1.00 55.66 109 LYS A O 1
ATOM 837 N N . GLY A 1 110 ? 26.940 -31.952 21.466 1.00 50.84 110 GLY A N 1
ATOM 838 C CA . GLY A 1 110 ? 25.638 -32.120 22.094 1.00 50.84 110 GLY A CA 1
ATOM 839 C C . GLY A 1 110 ? 25.470 -31.462 23.458 1.00 50.84 110 GLY A C 1
ATOM 840 O O . GLY A 1 110 ? 26.269 -31.650 24.381 1.00 50.84 110 GLY A O 1
ATOM 841 N N . ASP A 1 111 ? 24.358 -30.748 23.582 1.00 55.00 111 ASP A N 1
ATOM 842 C CA . ASP A 1 111 ? 23.794 -30.382 24.868 1.00 55.00 111 ASP A CA 1
ATOM 843 C C . ASP A 1 111 ? 23.461 -31.663 25.653 1.00 55.00 111 ASP A C 1
ATOM 845 O O . ASP A 1 111 ? 22.600 -32.464 25.290 1.00 55.00 111 ASP A O 1
ATOM 849 N N . SER A 1 112 ? 24.211 -31.871 26.732 1.00 55.75 112 SER A N 1
ATOM 850 C CA . SER A 1 112 ? 24.084 -32.994 27.663 1.00 55.75 112 SER A CA 1
ATOM 851 C C . SER A 1 112 ? 23.171 -32.674 28.852 1.00 55.75 112 SER A C 1
ATOM 853 O O . SER A 1 112 ? 23.214 -33.388 29.854 1.00 55.75 112 SER A O 1
ATOM 855 N N . SER A 1 113 ? 22.347 -31.621 28.777 1.00 52.00 113 SER A N 1
ATOM 856 C CA . SER A 1 113 ? 21.601 -31.118 29.939 1.00 52.00 113 SER A CA 1
ATOM 857 C C . SER A 1 113 ? 20.103 -31.435 29.996 1.00 52.00 113 SER A C 1
ATOM 859 O O . SER A 1 113 ? 19.430 -30.974 30.913 1.00 52.00 113 SER A O 1
ATOM 861 N N . ALA A 1 114 ? 19.572 -32.306 29.132 1.00 48.69 114 ALA A N 1
ATOM 862 C CA . ALA A 1 114 ? 18.244 -32.887 29.349 1.00 48.69 114 ALA A CA 1
ATOM 863 C C . ALA A 1 114 ? 18.344 -34.229 30.108 1.00 48.69 114 ALA A C 1
ATOM 865 O O . ALA A 1 114 ? 18.311 -35.306 29.508 1.00 48.69 114 ALA A O 1
ATOM 866 N N . ARG A 1 115 ? 18.495 -34.156 31.436 1.00 43.50 115 ARG A N 1
ATOM 867 C CA . ARG A 1 115 ? 18.103 -35.216 32.381 1.00 43.50 115 ARG A CA 1
ATOM 868 C C . ARG A 1 115 ? 17.060 -34.669 33.338 1.00 43.50 115 ARG A C 1
ATOM 870 O O . ARG A 1 115 ? 17.257 -33.524 33.797 1.00 43.50 115 ARG A O 1
#